Protein AF-A0A9P0JII5-F1 (afdb_monomer_lite)

Sequence (83 aa):
MFTAKSGKPHTIGEKLILPAVEEVLKTVLHKPASDIIKRIPLSNNTVERRIDEMSSDIVSSLCNYLQTTHFSIQLDEHMFVLL

Foldseek 3Di:
DPCVVVVHPLVVVLVVVLVVQCCCCCPVVVHHSVVVSVPPDRVVNVVVVVVVVVVVVVVVVVVVVPVVDDDDDDDDPPPPPDD

Organism: Acanthoscelides obtectus (NCBI:txid200917)

Secondary structure (DSSP, 8-state):
--TTTTT--HHHHHHHHHHHHHHHHHHTS---SHHHHTTS--HHHHHHHHHHHHHHHHHHHHHHHHHHS--------------

Radius of gyration: 23.33 Å; chains: 1; bounding box: 32×42×61 Å

pLDDT: mean 77.22, std 13.94, range [44.44, 95.81]

Structure (mmCIF, N/CA/C/O backbone):
data_AF-A0A9P0JII5-F1
#
_entry.id   AF-A0A9P0JII5-F1
#
loop_
_atom_site.group_PDB
_atom_site.id
_atom_site.type_symbol
_atom_site.label_atom_id
_atom_site.label_alt_id
_atom_site.label_comp_id
_atom_site.label_asym_id
_atom_site.label_entity_id
_atom_site.label_seq_id
_atom_site.pdbx_PDB_ins_code
_atom_site.Cartn_x
_atom_site.Cartn_y
_atom_site.Cartn_z
_atom_site.occupancy
_atom_site.B_iso_or_equiv
_atom_site.auth_seq_id
_atom_site.auth_comp_id
_atom_site.auth_asym_id
_atom_site.auth_atom_id
_atom_site.pdbx_PDB_model_num
ATOM 1 N N . MET A 1 1 ? 8.542 1.819 14.753 1.00 50.28 1 MET A N 1
ATOM 2 C CA . MET A 1 1 ? 9.629 1.150 13.995 1.00 50.28 1 MET A CA 1
ATOM 3 C C . MET A 1 1 ? 10.265 0.031 14.835 1.00 50.28 1 MET A C 1
ATOM 5 O O . MET A 1 1 ? 11.436 0.098 15.173 1.00 50.28 1 MET A O 1
ATOM 9 N N . PHE A 1 2 ? 9.487 -0.990 15.216 1.00 44.56 2 PHE A N 1
ATOM 10 C CA . PHE A 1 2 ? 9.974 -2.142 16.003 1.00 44.56 2 PHE A CA 1
ATOM 11 C C . PHE A 1 2 ? 9.891 -3.443 15.192 1.00 44.56 2 PHE A C 1
ATOM 13 O O . PHE A 1 2 ? 10.818 -4.246 15.196 1.00 44.56 2 PHE A O 1
ATOM 20 N N . THR A 1 3 ? 8.829 -3.590 14.399 1.00 48.25 3 THR A N 1
ATOM 21 C CA . THR A 1 3 ? 8.572 -4.728 13.504 1.00 48.25 3 THR A CA 1
ATOM 22 C C . THR A 1 3 ? 9.598 -4.847 12.373 1.00 48.25 3 THR A C 1
ATOM 24 O O . THR A 1 3 ? 10.141 -5.924 12.163 1.00 48.25 3 THR A O 1
ATOM 27 N N . ALA A 1 4 ? 9.970 -3.730 11.735 1.00 49.50 4 ALA A N 1
ATOM 28 C CA . ALA A 1 4 ? 10.970 -3.714 10.659 1.00 49.50 4 ALA A CA 1
ATOM 29 C C . ALA A 1 4 ? 12.383 -4.135 11.112 1.00 49.50 4 ALA A C 1
ATOM 31 O O . ALA A 1 4 ? 13.108 -4.767 10.357 1.00 49.50 4 ALA A O 1
ATOM 32 N N . LYS A 1 5 ? 12.776 -3.819 12.354 1.00 54.66 5 LYS A N 1
ATOM 33 C CA . LYS A 1 5 ? 14.099 -4.185 12.896 1.00 54.66 5 LYS A CA 1
ATOM 34 C C . LYS A 1 5 ? 14.179 -5.633 13.381 1.00 54.66 5 LYS A C 1
ATOM 36 O O . LYS A 1 5 ? 15.271 -6.170 13.489 1.00 54.66 5 LYS A O 1
ATOM 41 N N . SER A 1 6 ? 13.039 -6.242 13.707 1.00 61.16 6 SER A N 1
ATOM 42 C CA . SER A 1 6 ? 12.965 -7.587 14.292 1.00 61.16 6 SER A CA 1
ATOM 43 C C . SER A 1 6 ? 12.553 -8.668 13.288 1.00 61.16 6 SER A C 1
ATOM 45 O O . SER A 1 6 ? 12.367 -9.814 13.684 1.00 61.16 6 SER A O 1
ATOM 47 N N . GLY A 1 7 ? 12.391 -8.313 12.005 1.00 57.97 7 GLY A N 1
ATOM 48 C CA . GLY A 1 7 ? 12.013 -9.245 10.936 1.00 57.97 7 GLY A CA 1
ATOM 49 C C . GLY A 1 7 ? 10.634 -9.885 11.122 1.00 57.97 7 GLY A C 1
ATOM 50 O O . GLY A 1 7 ? 10.316 -10.870 10.460 1.00 57.97 7 GLY A O 1
ATOM 51 N N . LYS A 1 8 ? 9.814 -9.369 12.044 1.00 65.38 8 LYS A N 1
ATOM 52 C CA . LYS A 1 8 ? 8.487 -9.925 12.304 1.00 65.38 8 LYS A CA 1
ATOM 53 C C . LYS A 1 8 ? 7.501 -9.458 11.234 1.00 65.38 8 LYS A C 1
ATOM 55 O O . LYS A 1 8 ? 7.599 -8.305 10.804 1.00 65.38 8 LYS A O 1
ATOM 60 N N . PRO A 1 9 ? 6.510 -10.296 10.872 1.00 65.81 9 PRO A N 1
ATOM 61 C CA . PRO A 1 9 ? 5.420 -9.877 10.005 1.00 65.81 9 PRO A CA 1
ATOM 62 C C . PRO A 1 9 ? 4.804 -8.575 10.512 1.00 65.81 9 PRO A C 1
ATOM 64 O O . PRO A 1 9 ? 4.570 -8.408 11.713 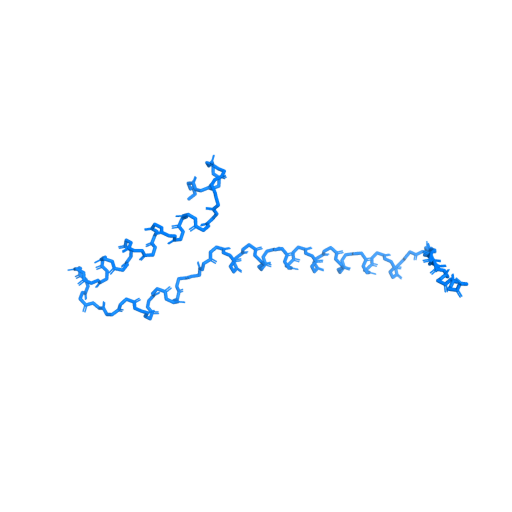1.00 65.81 9 PRO A O 1
ATOM 67 N N . HIS A 1 10 ? 4.524 -7.648 9.605 1.00 63.78 10 HIS A N 1
ATOM 68 C CA . HIS A 1 10 ? 3.880 -6.371 9.921 1.00 63.78 10 HIS A CA 1
ATOM 69 C C . H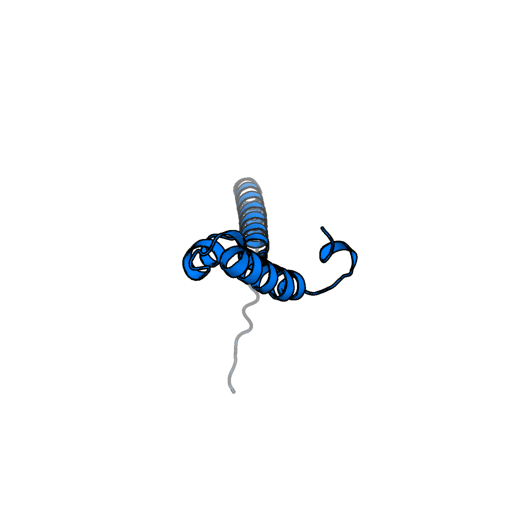IS A 1 10 ? 2.508 -6.562 10.586 1.00 63.78 10 HIS A C 1
ATOM 71 O O . HIS A 1 10 ? 2.137 -5.790 11.470 1.00 63.78 10 HIS A O 1
ATOM 77 N N . THR A 1 11 ? 1.841 -7.678 10.282 1.00 66.00 11 THR A N 1
ATOM 78 C CA . THR A 1 11 ? 0.609 -8.149 10.929 1.00 66.00 11 THR A CA 1
ATOM 79 C C . THR A 1 11 ? 0.751 -8.377 12.436 1.00 66.00 11 THR A C 1
ATOM 81 O O . THR A 1 11 ? -0.237 -8.288 13.161 1.00 66.00 11 THR A O 1
ATOM 84 N N . ILE A 1 12 ? 1.960 -8.633 12.951 1.00 72.06 12 ILE A N 1
ATOM 85 C CA . ILE A 1 12 ? 2.184 -8.773 14.397 1.00 72.06 12 ILE A CA 1
ATOM 86 C C . ILE A 1 12 ? 2.054 -7.424 15.110 1.00 72.06 12 ILE A C 1
ATOM 88 O O . ILE A 1 12 ? 1.576 -7.373 16.237 1.00 72.06 12 ILE A O 1
ATOM 92 N N . GLY A 1 13 ?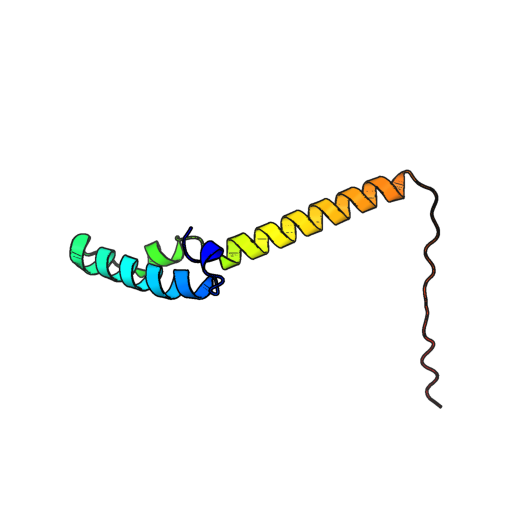 2.470 -6.333 14.457 1.00 68.75 13 GLY A N 1
ATOM 93 C CA . GLY A 1 13 ? 2.345 -4.986 15.007 1.00 68.75 13 GLY A CA 1
ATOM 94 C C . GLY A 1 13 ? 0.883 -4.574 15.102 1.00 68.75 13 GLY A C 1
ATOM 95 O O . GLY A 1 13 ? 0.450 -4.077 16.134 1.00 68.75 13 GLY A O 1
ATOM 96 N N . GLU A 1 14 ? 0.105 -4.867 14.064 1.00 73.19 14 GLU A N 1
ATOM 97 C CA . GLU A 1 14 ? -1.334 -4.593 14.021 1.00 73.19 14 GLU A CA 1
ATOM 98 C C . GLU A 1 14 ? -2.096 -5.412 15.071 1.00 73.19 14 GLU A C 1
ATOM 100 O O . GLU A 1 14 ? -2.902 -4.854 15.811 1.00 73.19 14 GLU A O 1
ATOM 105 N N . LYS A 1 15 ? -1.764 -6.700 15.239 1.00 77.38 15 LYS A N 1
ATOM 106 C CA . LYS A 1 15 ? -2.349 -7.558 16.286 1.00 77.38 15 LYS A CA 1
ATOM 107 C C . LYS A 1 15 ? -2.078 -7.087 17.716 1.00 77.38 15 LYS A C 1
ATOM 109 O O . LYS A 1 15 ? -2.812 -7.488 18.608 1.00 77.38 15 LYS A O 1
ATOM 114 N N . LEU A 1 16 ? -1.040 -6.284 17.948 1.00 81.06 16 LEU A N 1
ATOM 115 C CA . LEU A 1 16 ? -0.705 -5.755 19.275 1.00 81.06 16 LEU A CA 1
ATOM 116 C C . LEU A 1 16 ? -1.219 -4.326 19.478 1.00 81.06 16 LEU A C 1
ATOM 118 O O . LEU A 1 16 ? -1.709 -3.992 20.552 1.00 81.06 16 LEU A O 1
ATOM 122 N N . ILE A 1 17 ? -1.131 -3.485 18.446 1.00 81.12 17 ILE A N 1
ATOM 123 C CA . ILE A 1 17 ? -1.560 -2.084 18.505 1.00 81.12 17 ILE A CA 1
ATOM 124 C C . ILE A 1 17 ? -3.086 -1.984 18.542 1.00 81.12 17 ILE A C 1
ATOM 126 O O . ILE A 1 17 ? -3.608 -1.182 19.310 1.00 81.12 17 ILE A O 1
ATOM 130 N N . LEU A 1 18 ? -3.808 -2.791 17.756 1.00 83.81 18 LEU A N 1
ATOM 131 C CA . LEU A 1 18 ? -5.268 -2.702 17.688 1.00 83.81 18 LEU A CA 1
ATOM 132 C C . LEU A 1 18 ? -5.952 -3.009 19.034 1.00 83.81 18 LEU A C 1
ATOM 134 O O . LEU A 1 18 ? -6.753 -2.175 19.457 1.00 83.81 18 LEU A O 1
ATOM 138 N N . PRO A 1 19 ? -5.612 -4.097 19.762 1.00 86.94 19 PRO A N 1
ATOM 139 C CA . PRO A 1 19 ? -6.185 -4.348 21.086 1.00 86.94 19 PRO A CA 1
ATOM 140 C C . PRO A 1 19 ? -5.803 -3.285 22.119 1.00 86.94 19 PRO A C 1
ATOM 142 O O . PRO A 1 19 ? -6.645 -2.868 22.906 1.00 86.94 19 PRO A O 1
ATOM 145 N N . ALA A 1 20 ? -4.559 -2.791 22.093 1.00 86.12 20 ALA A N 1
ATOM 146 C CA . ALA A 1 20 ? -4.117 -1.750 23.021 1.00 86.12 20 ALA A CA 1
ATOM 147 C C . ALA A 1 20 ? -4.872 -0.426 22.801 1.00 86.12 20 ALA A C 1
ATOM 149 O O . ALA A 1 20 ? -5.303 0.223 23.752 1.00 86.12 20 ALA A O 1
A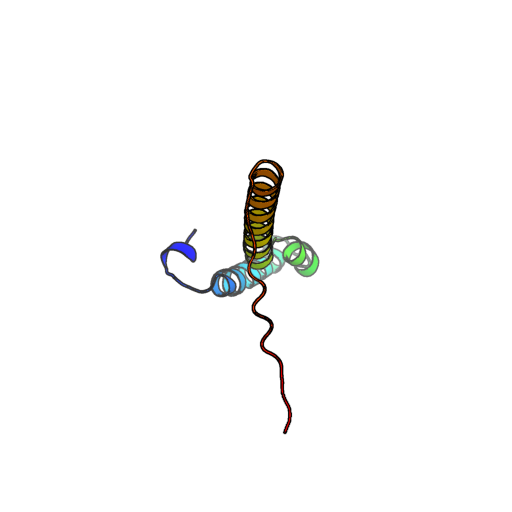TOM 150 N N . VAL A 1 21 ? -5.071 -0.032 21.540 1.00 85.44 21 VAL A N 1
ATOM 151 C CA . VAL A 1 21 ? -5.872 1.148 21.186 1.00 85.44 21 VAL A CA 1
ATOM 152 C C . VAL A 1 21 ? -7.337 0.944 21.573 1.00 85.44 21 VAL A C 1
ATOM 154 O O . VAL A 1 21 ? -7.956 1.861 22.109 1.00 85.44 21 VAL A O 1
ATOM 157 N N . GLU A 1 22 ? -7.889 -0.248 21.343 1.00 88.00 22 GLU A N 1
ATOM 158 C CA . GLU A 1 22 ? -9.249 -0.593 21.756 1.00 88.00 22 GLU A CA 1
ATOM 159 C C . GLU A 1 22 ? -9.444 -0.447 23.269 1.00 88.00 22 GLU A C 1
ATOM 161 O O . GLU A 1 22 ? -10.430 0.143 23.718 1.00 88.00 22 GLU A O 1
ATOM 166 N N . GLU A 1 23 ? -8.492 -0.945 24.052 1.00 89.12 23 GLU A N 1
ATOM 167 C CA . GLU A 1 23 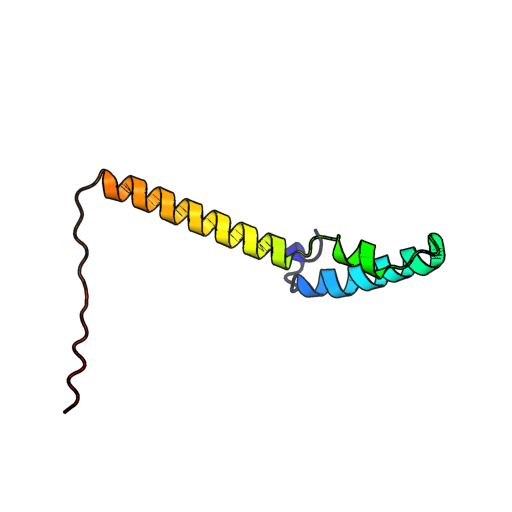? -8.534 -0.894 25.507 1.00 89.12 23 GLU A CA 1
ATOM 168 C C . GLU A 1 23 ? -8.447 0.542 26.027 1.00 89.12 23 GLU A C 1
ATOM 170 O O . GLU A 1 23 ? -9.259 0.933 26.864 1.00 89.12 23 GLU A O 1
ATOM 175 N N . VAL A 1 24 ? -7.562 1.376 25.473 1.00 88.88 24 VAL A N 1
ATOM 176 C CA . VAL A 1 24 ? -7.479 2.807 25.821 1.00 88.88 24 VAL A CA 1
ATOM 177 C C . VAL A 1 24 ? -8.775 3.545 25.471 1.00 88.88 24 VAL A C 1
ATOM 179 O O . VAL A 1 24 ? -9.278 4.337 26.270 1.00 88.88 24 VAL A O 1
ATOM 182 N N . LEU A 1 25 ? -9.359 3.273 24.301 1.00 88.19 25 LEU A N 1
ATOM 183 C CA . LEU A 1 25 ? -10.612 3.905 23.876 1.00 88.19 25 LEU A CA 1
ATOM 184 C C . LEU A 1 25 ? -11.782 3.553 24.803 1.00 88.19 25 LEU A C 1
ATOM 186 O O . LEU A 1 25 ? -12.591 4.427 25.121 1.00 88.19 25 LEU A O 1
ATOM 190 N N . LYS A 1 26 ? -11.841 2.304 25.273 1.00 87.62 26 LYS A N 1
ATOM 191 C CA . LYS A 1 26 ? -12.865 1.824 26.209 1.00 87.62 26 LYS A CA 1
ATOM 192 C C . LYS A 1 26 ? -12.664 2.351 27.631 1.00 87.62 26 LYS A C 1
ATOM 194 O O . LYS A 1 26 ? -13.628 2.795 28.253 1.00 87.62 26 LYS A O 1
ATOM 199 N N . THR A 1 27 ? -11.436 2.283 28.142 1.00 90.69 27 THR A N 1
ATOM 200 C CA . THR A 1 27 ? -11.125 2.531 29.561 1.00 90.69 27 THR A CA 1
ATOM 201 C C . THR A 1 27 ? -10.901 4.002 29.881 1.00 90.69 27 THR A C 1
ATOM 203 O O . THR A 1 27 ? -11.367 4.468 30.914 1.00 90.69 27 THR A O 1
ATOM 206 N N . VAL A 1 28 ? -10.218 4.740 29.002 1.00 90.69 28 VAL A N 1
ATOM 207 C CA . VAL A 1 28 ? -9.845 6.143 29.240 1.00 90.69 28 VAL A CA 1
ATOM 208 C C . VAL A 1 28 ? -10.860 7.092 28.621 1.00 90.69 28 VAL A C 1
ATOM 210 O O . VAL A 1 28 ? -11.230 8.095 29.223 1.00 90.69 28 VAL A O 1
ATOM 213 N N . LEU A 1 29 ? -11.296 6.798 27.394 1.00 84.06 29 LEU A N 1
ATOM 214 C CA . LEU A 1 29 ? -12.122 7.719 26.612 1.00 84.06 29 LEU A CA 1
ATOM 215 C C . LEU A 1 29 ? -13.611 7.365 26.626 1.00 84.06 29 LEU A C 1
ATOM 217 O O . LEU A 1 29 ? -14.406 8.172 26.148 1.00 84.06 29 LEU A O 1
ATOM 221 N N . HIS A 1 30 ? -13.987 6.192 27.150 1.00 87.94 30 HIS A N 1
ATOM 222 C CA . HIS A 1 30 ? -15.357 5.664 27.147 1.00 87.94 30 HIS A CA 1
ATOM 223 C C . HIS A 1 30 ? -16.051 5.779 25.777 1.00 87.94 30 HIS A C 1
ATOM 225 O O . HIS A 1 30 ? -17.249 6.048 25.684 1.00 87.94 30 HIS A O 1
ATOM 231 N N . LYS A 1 31 ? -15.287 5.600 24.692 1.00 83.38 31 LYS A N 1
ATOM 232 C CA . LYS A 1 31 ? -15.765 5.727 23.311 1.00 83.38 31 LYS A CA 1
ATOM 233 C C . LYS A 1 31 ? -15.820 4.370 22.612 1.00 83.38 31 LYS A C 1
ATOM 235 O O . LYS A 1 31 ? -14.982 3.506 22.881 1.00 83.38 31 LYS A O 1
ATOM 240 N N . PRO A 1 32 ? -16.757 4.185 21.663 1.00 79.56 32 PRO A N 1
ATOM 241 C CA . PRO A 1 32 ? -16.753 3.010 20.807 1.00 79.56 32 PRO A CA 1
ATOM 242 C C . PRO A 1 32 ? -15.482 3.000 19.950 1.00 79.56 32 PRO A C 1
ATOM 244 O O . PRO A 1 32 ? -15.161 3.967 19.258 1.00 79.56 32 PRO A O 1
ATOM 247 N N . ALA A 1 33 ? -14.748 1.891 20.007 1.00 77.56 33 ALA A N 1
ATOM 248 C CA . ALA A 1 33 ? -13.454 1.768 19.348 1.00 77.56 33 ALA A CA 1
ATOM 249 C C . ALA A 1 33 ? -13.556 1.466 17.843 1.00 77.56 33 ALA A C 1
ATOM 251 O O . ALA A 1 33 ? -12.614 1.734 17.098 1.00 77.56 33 ALA A O 1
ATOM 252 N N . SER A 1 34 ? -14.701 0.947 17.387 1.00 76.31 34 SER A N 1
ATOM 253 C CA . SER A 1 34 ? -14.909 0.443 16.023 1.00 76.31 34 SER A CA 1
ATOM 254 C C . SER A 1 34 ? -14.579 1.462 14.935 1.00 76.31 34 SER A C 1
ATOM 256 O O . SER A 1 34 ? -13.912 1.123 13.960 1.00 76.31 34 SER A O 1
ATOM 258 N N . ASP A 1 35 ? -15.017 2.709 15.098 1.00 74.88 35 ASP A N 1
ATOM 259 C CA . ASP A 1 35 ? -14.894 3.726 14.048 1.00 74.88 35 ASP A CA 1
ATOM 260 C C . ASP A 1 35 ? -13.509 4.372 14.026 1.00 74.88 35 ASP A C 1
ATOM 262 O O . ASP A 1 35 ? -13.041 4.822 12.982 1.00 74.88 35 ASP A O 1
ATOM 266 N N . ILE A 1 36 ? -12.834 4.392 15.176 1.00 76.50 36 ILE A N 1
ATOM 267 C CA . ILE A 1 36 ? -11.490 4.956 15.319 1.00 76.50 36 ILE A CA 1
ATOM 268 C C . ILE A 1 36 ? -10.456 3.950 14.821 1.00 76.50 36 ILE A C 1
ATOM 270 O O . ILE A 1 36 ? -9.582 4.315 14.041 1.00 76.50 36 ILE A O 1
ATOM 274 N N . ILE A 1 37 ? -10.602 2.675 15.190 1.00 77.69 37 ILE A N 1
ATOM 275 C CA . ILE A 1 37 ? -9.726 1.591 14.735 1.00 77.69 37 ILE A CA 1
ATOM 276 C C . ILE A 1 37 ? -9.770 1.444 13.211 1.00 77.69 37 ILE A C 1
ATOM 278 O O . ILE A 1 37 ? -8.721 1.332 12.585 1.00 77.69 37 ILE A O 1
ATOM 282 N N . LYS A 1 38 ? -10.957 1.536 12.594 1.00 73.31 38 LYS A N 1
ATOM 283 C CA . LYS A 1 38 ? -11.109 1.494 11.127 1.00 73.31 38 LYS A CA 1
ATOM 284 C C . LYS A 1 38 ? -10.405 2.638 10.394 1.00 73.31 38 LYS A C 1
ATOM 286 O O . LYS A 1 38 ? -10.113 2.507 9.211 1.00 73.31 38 LYS A O 1
ATOM 291 N N . ARG A 1 39 ? -10.163 3.765 11.070 1.00 74.44 39 ARG A N 1
ATOM 292 C CA . ARG A 1 39 ? -9.464 4.926 10.499 1.00 74.44 39 ARG A CA 1
ATOM 293 C C . ARG A 1 39 ? -7.950 4.849 10.654 1.00 74.44 39 ARG A C 1
ATOM 295 O O . ARG A 1 39 ? -7.267 5.679 10.062 1.00 74.44 39 ARG A O 1
ATOM 302 N N . ILE A 1 40 ? -7.422 3.902 11.431 1.00 73.44 40 ILE A N 1
ATOM 303 C CA . ILE A 1 40 ? -5.978 3.706 11.552 1.00 73.44 40 ILE A CA 1
ATOM 304 C C . ILE A 1 40 ? -5.506 3.007 10.274 1.00 73.44 40 ILE A C 1
ATOM 306 O O . ILE A 1 40 ? -5.883 1.856 10.045 1.00 73.44 40 ILE A O 1
ATOM 310 N N . PRO A 1 41 ? -4.705 3.672 9.422 1.00 63.38 41 PRO A N 1
ATOM 311 C CA . PRO A 1 41 ? -4.190 3.037 8.224 1.00 63.38 41 PRO A CA 1
ATOM 312 C C . PRO A 1 41 ? -3.280 1.879 8.634 1.00 63.38 41 PRO A C 1
ATOM 314 O O . PRO A 1 41 ? -2.277 2.063 9.327 1.00 63.38 41 PRO A O 1
ATOM 317 N N . LEU A 1 42 ? -3.662 0.674 8.219 1.00 69.94 42 LEU A N 1
ATOM 318 C CA . LEU A 1 42 ? -2.875 -0.527 8.435 1.00 69.94 42 LEU A CA 1
ATOM 319 C C . LEU A 1 42 ? -1.670 -0.523 7.491 1.00 69.94 42 LEU A C 1
ATOM 321 O O . LEU A 1 42 ? -1.706 -0.011 6.367 1.00 69.94 42 LEU A O 1
ATOM 325 N N . SER A 1 43 ? -0.574 -1.091 7.972 1.00 63.41 43 SER A N 1
ATOM 326 C CA . SER A 1 43 ? 0.686 -1.166 7.243 1.00 63.41 43 SER A CA 1
ATOM 327 C C . SER A 1 43 ? 0.548 -1.952 5.945 1.00 63.41 43 SER A C 1
ATOM 329 O O . SER A 1 43 ? 1.236 -1.622 4.987 1.00 63.41 43 SER A O 1
ATOM 331 N N . ASN A 1 44 ? -0.381 -2.911 5.876 1.00 61.47 44 ASN A N 1
ATOM 332 C CA . ASN A 1 44 ? -0.657 -3.662 4.654 1.00 61.47 44 ASN A CA 1
ATOM 333 C C . ASN A 1 44 ? -1.080 -2.734 3.505 1.00 61.47 44 ASN A C 1
ATOM 335 O O . ASN A 1 44 ? -0.447 -2.745 2.457 1.00 61.47 44 ASN A O 1
ATOM 339 N N . ASN A 1 45 ? -2.016 -1.816 3.765 1.00 63.91 45 ASN A N 1
ATOM 340 C CA . ASN A 1 45 ? -2.464 -0.820 2.785 1.00 63.91 45 ASN A CA 1
ATOM 341 C C . ASN A 1 45 ? -1.347 0.170 2.412 1.00 63.91 45 ASN A C 1
ATOM 343 O O . ASN A 1 45 ? -1.398 0.814 1.372 1.00 63.91 45 ASN A O 1
ATOM 347 N N . THR A 1 46 ? -0.341 0.334 3.276 1.00 67.62 46 THR A N 1
ATOM 348 C CA . THR A 1 46 ? 0.793 1.236 3.026 1.00 67.62 46 THR A CA 1
ATOM 349 C C . THR A 1 46 ? 1.901 0.546 2.233 1.00 67.62 46 THR A C 1
ATOM 351 O O . THR A 1 46 ? 2.536 1.177 1.394 1.00 67.62 46 THR A O 1
ATOM 354 N N . VAL A 1 47 ? 2.156 -0.736 2.499 1.00 70.88 47 VAL A N 1
ATOM 355 C CA . VAL A 1 47 ? 3.149 -1.545 1.784 1.00 70.88 47 VAL A CA 1
ATOM 356 C C . VAL A 1 47 ? 2.645 -1.872 0.385 1.00 70.88 47 VAL A C 1
ATOM 358 O O . VAL A 1 47 ? 3.389 -1.651 -0.561 1.00 70.88 47 VAL A O 1
ATOM 361 N N . GLU A 1 48 ? 1.391 -2.304 0.255 1.00 77.25 48 GLU A N 1
ATOM 362 C CA . GLU A 1 48 ? 0.719 -2.527 -1.030 1.00 77.25 48 GLU A CA 1
ATOM 363 C C . GLU A 1 48 ? 0.766 -1.263 -1.890 1.00 77.25 48 GLU A C 1
ATOM 365 O O . GLU A 1 48 ? 1.366 -1.276 -2.959 1.00 77.25 48 GLU A O 1
ATOM 370 N N . ARG A 1 49 ? 0.315 -0.121 -1.349 1.00 79.12 49 ARG A N 1
ATOM 371 C CA . ARG A 1 49 ? 0.364 1.157 -2.070 1.00 79.12 49 ARG A CA 1
ATOM 372 C C . ARG A 1 49 ? 1.778 1.542 -2.510 1.00 79.12 49 ARG A C 1
ATOM 374 O O . ARG A 1 49 ? 1.954 2.021 -3.620 1.00 79.12 49 ARG A O 1
ATOM 381 N N . ARG A 1 50 ? 2.798 1.319 -1.672 1.00 82.31 50 ARG A N 1
ATOM 382 C CA . ARG A 1 50 ? 4.195 1.596 -2.051 1.00 82.31 50 ARG A CA 1
ATOM 383 C C . ARG A 1 50 ? 4.712 0.645 -3.130 1.00 82.31 50 ARG A C 1
ATOM 385 O O . ARG A 1 50 ? 5.535 1.066 -3.934 1.00 82.31 50 ARG A O 1
ATOM 392 N N . ILE A 1 51 ? 4.289 -0.618 -3.126 1.00 84.62 51 ILE A N 1
ATOM 393 C CA . ILE A 1 51 ? 4.637 -1.587 -4.174 1.00 84.62 51 ILE A CA 1
ATOM 394 C C . ILE A 1 51 ? 3.987 -1.169 -5.493 1.00 84.62 51 ILE A C 1
ATOM 396 O O . ILE A 1 51 ? 4.682 -1.116 -6.504 1.00 84.62 51 ILE A O 1
ATOM 400 N N . ASP A 1 52 ? 2.708 -0.803 -5.469 1.00 88.62 52 ASP A N 1
ATOM 401 C CA . ASP A 1 52 ? 1.975 -0.352 -6.653 1.00 88.62 52 ASP A CA 1
ATOM 402 C C . ASP A 1 52 ? 2.565 0.939 -7.227 1.00 88.62 52 ASP A C 1
ATOM 404 O O . ASP A 1 52 ? 2.782 1.035 -8.434 1.00 88.62 52 ASP A O 1
ATOM 408 N N . GLU A 1 53 ? 2.895 1.908 -6.367 1.00 90.44 53 GLU A N 1
ATOM 409 C CA . GLU A 1 53 ? 3.572 3.151 -6.754 1.00 90.44 53 GLU A CA 1
ATOM 410 C C . GLU A 1 53 ? 4.928 2.859 -7.409 1.00 90.44 53 GLU A C 1
ATOM 412 O O . GLU A 1 53 ? 5.175 3.306 -8.526 1.00 90.44 53 GLU A O 1
ATOM 417 N N . MET A 1 54 ? 5.777 2.033 -6.784 1.00 94.50 54 MET A N 1
ATOM 418 C CA . MET A 1 54 ? 7.066 1.650 -7.376 1.00 94.50 54 MET A CA 1
ATOM 419 C C . MET A 1 54 ? 6.898 0.894 -8.699 1.00 94.50 54 MET A C 1
ATOM 421 O O . MET A 1 54 ? 7.658 1.125 -9.637 1.00 94.50 54 MET A O 1
ATOM 425 N N . SER A 1 55 ? 5.913 -0.003 -8.793 1.00 93.88 55 SER A N 1
ATOM 426 C CA . SER A 1 55 ? 5.612 -0.728 -10.029 1.00 93.88 55 SER A CA 1
ATOM 427 C C . SER A 1 55 ? 5.181 0.237 -11.135 1.00 93.88 55 SER A C 1
ATOM 429 O O . SER A 1 55 ? 5.672 0.147 -12.258 1.00 93.88 55 SER A O 1
ATOM 431 N N . SER A 1 56 ? 4.303 1.190 -10.819 1.00 94.81 56 SER A N 1
ATOM 432 C CA . SER A 1 56 ? 3.851 2.230 -11.746 1.00 94.81 56 SER A CA 1
ATOM 433 C C . SER A 1 56 ? 5.009 3.117 -12.217 1.00 94.81 56 SER A C 1
ATOM 435 O O . SER A 1 56 ? 5.134 3.406 -13.410 1.00 94.81 56 SER A O 1
ATOM 437 N N . ASP A 1 57 ? 5.900 3.511 -11.311 1.00 95.81 57 ASP A N 1
ATOM 438 C CA . ASP A 1 57 ? 7.066 4.337 -11.629 1.00 95.81 57 ASP A CA 1
ATOM 439 C C . ASP A 1 57 ? 8.056 3.604 -12.547 1.00 95.81 57 ASP A C 1
ATOM 441 O O . ASP A 1 57 ? 8.564 4.180 -13.514 1.00 95.81 57 ASP A O 1
ATOM 445 N N . ILE A 1 58 ? 8.295 2.311 -12.301 1.00 94.88 58 ILE A N 1
ATOM 446 C CA . ILE A 1 58 ? 9.143 1.473 -13.162 1.00 94.88 58 ILE A CA 1
ATOM 447 C C . ILE A 1 58 ? 8.513 1.317 -14.548 1.00 94.88 58 ILE A C 1
ATOM 449 O O . ILE A 1 58 ? 9.197 1.512 -15.554 1.00 94.88 58 ILE A O 1
ATOM 453 N N . VAL A 1 59 ? 7.216 0.997 -14.617 1.00 95.06 59 VAL A N 1
ATOM 454 C CA . VAL A 1 59 ? 6.499 0.824 -15.889 1.00 95.06 59 VAL A CA 1
ATOM 455 C C . VAL A 1 59 ? 6.501 2.122 -16.691 1.00 95.06 59 VAL A C 1
ATOM 457 O O . VAL A 1 59 ? 6.817 2.103 -17.877 1.00 95.06 59 VAL A O 1
ATOM 460 N N . SER A 1 60 ? 6.203 3.259 -16.060 1.00 95.69 60 SER A N 1
ATOM 461 C CA . SER A 1 60 ? 6.207 4.560 -16.739 1.00 95.69 60 SER A CA 1
ATOM 462 C C . SER A 1 60 ? 7.599 4.938 -17.248 1.00 95.69 60 SER A C 1
ATOM 464 O O . SER A 1 60 ? 7.739 5.355 -18.398 1.00 95.69 60 SER A O 1
ATOM 466 N N . SER A 1 61 ? 8.640 4.717 -16.441 1.00 95.06 61 SER A N 1
ATOM 467 C CA . SER A 1 61 ? 10.032 4.951 -16.841 1.00 95.06 61 SER A CA 1
ATOM 468 C C . SER A 1 61 ? 10.434 4.082 -18.030 1.00 95.06 61 SER A C 1
ATOM 470 O O . SER A 1 61 ? 11.015 4.585 -18.993 1.00 95.06 61 SER A O 1
ATOM 472 N N . LEU A 1 62 ? 10.086 2.793 -17.998 1.00 92.62 62 LEU A N 1
ATOM 473 C CA . LEU A 1 62 ? 10.361 1.869 -19.092 1.00 92.62 62 LEU A CA 1
ATOM 474 C C . LEU A 1 62 ? 9.603 2.268 -20.362 1.00 92.62 62 LEU A C 1
ATOM 476 O O . LEU A 1 62 ? 10.206 2.328 -21.427 1.00 92.62 62 LEU A O 1
ATOM 480 N N . CYS A 1 63 ? 8.316 2.605 -20.264 1.00 92.69 63 CYS A N 1
ATOM 481 C CA . CYS A 1 63 ? 7.526 3.076 -21.402 1.00 92.69 63 CYS A CA 1
ATOM 482 C C . CYS A 1 63 ? 8.140 4.327 -22.045 1.00 92.69 63 CYS A C 1
ATOM 484 O O . CYS A 1 63 ? 8.301 4.364 -23.263 1.00 92.69 63 CYS A O 1
ATOM 486 N N . ASN A 1 64 ? 8.536 5.320 -21.246 1.00 93.81 64 ASN A N 1
ATOM 487 C CA . ASN A 1 64 ? 9.181 6.537 -21.749 1.00 93.81 64 ASN A CA 1
ATOM 488 C C . ASN A 1 64 ? 10.516 6.231 -22.448 1.00 93.81 64 ASN A C 1
ATOM 490 O O . ASN A 1 64 ? 10.833 6.800 -23.494 1.00 93.81 64 ASN A O 1
ATOM 494 N N . TYR A 1 65 ? 11.295 5.304 -21.890 1.00 92.19 65 TYR A N 1
ATOM 495 C CA . TYR A 1 65 ? 12.550 4.864 -22.489 1.00 92.19 65 TYR A CA 1
ATOM 496 C C . TYR A 1 65 ? 12.323 4.137 -23.822 1.00 92.19 65 TYR A C 1
ATOM 498 O O . TYR A 1 65 ? 12.953 4.462 -24.826 1.00 92.19 65 TYR A O 1
ATOM 506 N N . LEU A 1 66 ? 11.375 3.202 -23.869 1.00 89.44 66 LEU A N 1
ATOM 507 C CA . LEU A 1 66 ? 11.046 2.440 -25.074 1.00 89.44 66 LEU A CA 1
ATOM 508 C C . LEU A 1 66 ? 10.462 3.330 -26.181 1.00 89.44 66 LEU A C 1
ATOM 510 O O . LEU A 1 66 ? 10.768 3.125 -27.348 1.00 89.44 66 LEU A O 1
ATOM 514 N N . GLN A 1 67 ? 9.695 4.373 -25.847 1.00 90.44 67 GLN A N 1
ATOM 515 C CA . GLN A 1 67 ? 9.185 5.331 -26.840 1.00 90.44 67 GLN A CA 1
ATOM 516 C C . GLN A 1 67 ? 10.287 6.079 -27.601 1.00 90.44 67 GLN A C 1
ATOM 518 O O . GLN A 1 67 ? 10.058 6.543 -28.715 1.00 90.44 67 GLN A O 1
ATOM 523 N N . THR A 1 68 ? 11.469 6.222 -27.002 1.00 90.69 68 THR A N 1
ATOM 524 C CA . THR A 1 68 ? 12.574 7.008 -27.568 1.00 90.69 68 THR A CA 1
ATOM 525 C C . THR A 1 68 ? 13.713 6.146 -28.100 1.00 90.69 68 THR A C 1
ATOM 527 O O . THR A 1 68 ? 14.670 6.674 -28.666 1.00 90.69 68 THR A O 1
ATOM 530 N N . THR A 1 69 ? 13.624 4.823 -27.950 1.00 87.00 69 THR A N 1
ATOM 531 C CA . THR A 1 69 ? 14.694 3.893 -28.313 1.00 87.00 69 THR A CA 1
ATOM 532 C C . THR A 1 69 ? 14.227 2.890 -29.358 1.00 87.00 69 THR A C 1
ATOM 534 O O . THR A 1 69 ? 13.083 2.446 -29.368 1.00 87.00 69 THR A O 1
ATOM 537 N N . HIS A 1 70 ? 15.126 2.514 -30.267 1.00 88.94 70 HIS A N 1
ATOM 538 C CA . HIS A 1 70 ? 14.884 1.386 -31.159 1.00 88.94 70 HIS A CA 1
ATOM 539 C C . HIS A 1 70 ? 15.225 0.094 -30.424 1.00 88.94 70 HIS A C 1
ATOM 541 O O . HIS A 1 70 ? 16.360 -0.104 -29.993 1.00 88.94 70 HIS A O 1
ATOM 547 N N . PHE A 1 71 ? 14.241 -0.787 -30.297 1.00 84.25 71 PHE A N 1
ATOM 548 C CA . PHE A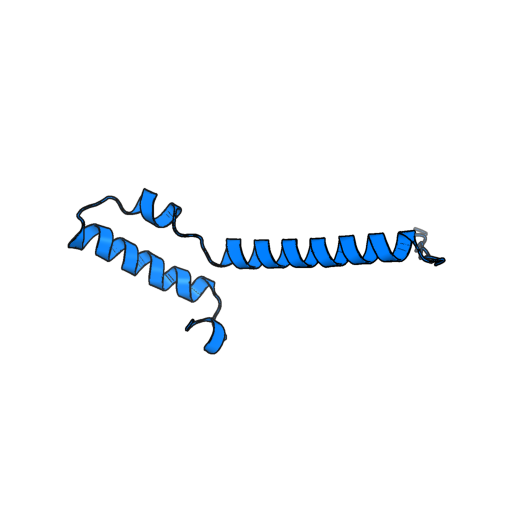 1 71 ? 14.392 -2.102 -29.688 1.00 84.25 71 PHE A CA 1
ATOM 549 C C . PHE A 1 71 ? 13.598 -3.139 -30.489 1.00 84.25 71 PHE A C 1
ATOM 551 O O . PHE A 1 71 ? 12.800 -2.809 -31.367 1.00 84.25 71 PHE A O 1
ATOM 558 N N . SER A 1 72 ? 13.828 -4.415 -30.207 1.00 82.94 72 SER A N 1
ATOM 559 C CA . SER A 1 72 ? 13.061 -5.524 -30.772 1.00 82.94 72 SER A CA 1
ATOM 560 C C . SER A 1 72 ? 12.690 -6.469 -29.638 1.00 82.94 72 SER A C 1
ATOM 562 O O . SER A 1 72 ? 13.544 -6.813 -28.824 1.00 82.94 72 SER A O 1
ATOM 564 N N . ILE A 1 73 ? 11.417 -6.855 -29.557 1.00 82.12 73 ILE A N 1
ATOM 565 C CA . ILE A 1 73 ? 10.926 -7.838 -28.586 1.00 82.12 73 ILE A CA 1
ATOM 566 C C . ILE A 1 73 ? 10.769 -9.160 -29.328 1.00 82.12 73 ILE A C 1
ATOM 568 O O . ILE A 1 73 ? 10.083 -9.215 -30.347 1.00 82.12 73 ILE A O 1
ATOM 572 N N . GLN A 1 74 ? 11.401 -10.218 -28.826 1.00 81.69 74 GLN A N 1
ATOM 573 C CA . GLN A 1 74 ? 11.114 -11.574 -29.284 1.00 81.69 74 GLN A CA 1
ATOM 574 C C . GLN A 1 74 ? 9.897 -12.103 -28.521 1.00 81.69 74 GLN A C 1
ATOM 576 O O . GLN A 1 74 ? 9.903 -12.150 -27.293 1.00 81.69 74 GLN A O 1
ATOM 581 N N . LEU A 1 75 ? 8.854 -12.478 -29.258 1.00 78.25 75 LEU A N 1
ATOM 582 C CA . LEU A 1 75 ? 7.723 -13.241 -28.741 1.00 78.25 75 LEU A CA 1
ATOM 583 C C . LEU A 1 75 ? 8.074 -14.727 -28.851 1.00 78.25 75 LEU A C 1
ATOM 585 O O . LEU A 1 75 ? 8.233 -15.239 -29.957 1.00 78.25 75 LEU A O 1
ATOM 589 N N . ASP A 1 76 ? 8.233 -15.398 -27.712 1.00 78.38 76 ASP A N 1
ATOM 590 C CA . ASP A 1 76 ? 8.344 -16.855 -27.667 1.00 78.38 76 ASP A CA 1
ATOM 591 C C . ASP A 1 76 ? 6.931 -17.443 -27.644 1.00 78.38 76 ASP A C 1
ATOM 593 O O . ASP A 1 76 ? 6.279 -17.541 -26.602 1.00 78.38 76 ASP A O 1
ATOM 597 N N . GLU A 1 77 ? 6.408 -17.753 -28.828 1.00 66.00 77 GLU A N 1
ATOM 598 C CA . GLU A 1 77 ? 5.164 -18.500 -28.958 1.00 66.00 77 GLU A CA 1
ATOM 599 C C . GLU A 1 77 ? 5.484 -19.991 -28.828 1.00 66.00 77 GLU A C 1
ATOM 601 O O . GLU A 1 77 ? 5.788 -20.679 -29.804 1.00 66.00 77 GLU A O 1
ATOM 606 N N . HIS A 1 78 ? 5.403 -20.524 -27.609 1.00 71.62 78 HIS A N 1
ATOM 607 C CA . HIS A 1 78 ? 5.336 -21.969 -27.431 1.00 71.62 78 HIS A CA 1
ATOM 608 C C . HIS A 1 78 ? 4.014 -22.481 -28.019 1.00 71.62 78 HIS A C 1
ATOM 610 O O . HIS A 1 78 ? 2.961 -22.456 -27.381 1.00 71.62 78 HIS A O 1
ATOM 616 N N . MET A 1 79 ? 4.083 -22.934 -29.272 1.00 61.28 79 MET A N 1
ATOM 617 C CA . MET A 1 79 ? 3.016 -23.641 -29.969 1.00 61.28 79 MET A CA 1
ATOM 618 C C . MET A 1 79 ? 2.660 -24.908 -29.179 1.00 61.28 79 MET A C 1
ATOM 620 O O . MET A 1 79 ? 3.383 -25.903 -29.218 1.00 61.28 79 MET A O 1
ATOM 624 N N . PHE A 1 80 ? 1.533 -24.884 -28.466 1.00 54.50 80 PHE A N 1
ATOM 625 C CA . PHE A 1 80 ? 0.894 -26.100 -27.970 1.00 54.50 80 PHE A CA 1
ATOM 626 C C . PHE A 1 80 ? 0.447 -26.935 -29.178 1.00 54.50 80 PHE A C 1
ATOM 628 O O . PHE A 1 80 ? -0.645 -26.747 -29.709 1.00 54.50 80 PHE A O 1
ATOM 635 N N . VAL A 1 81 ? 1.294 -27.863 -29.622 1.00 46.88 81 VAL A N 1
ATOM 636 C CA . VAL A 1 81 ? 0.860 -28.980 -30.465 1.00 46.88 81 VAL A CA 1
ATOM 637 C C . VAL A 1 81 ? 0.351 -30.062 -29.520 1.00 46.88 81 VAL A C 1
ATOM 639 O O . VAL A 1 81 ? 1.132 -30.815 -28.944 1.00 46.88 81 VAL A O 1
ATOM 642 N N . LEU A 1 82 ? -0.966 -30.107 -29.323 1.00 44.44 82 LEU A N 1
ATOM 643 C CA . LEU A 1 82 ? -1.632 -31.314 -28.840 1.00 44.44 82 LEU A CA 1
ATOM 644 C C . LEU A 1 82 ? -1.637 -32.318 -30.002 1.00 44.44 82 LEU A C 1
ATOM 646 O O . LEU A 1 82 ? -2.382 -32.136 -30.965 1.00 44.44 82 LEU A O 1
ATOM 650 N N . LEU A 1 83 ? -0.769 -33.327 -29.915 1.00 51.28 83 LEU A N 1
ATOM 651 C CA . LEU A 1 83 ? -0.890 -34.600 -30.632 1.00 51.28 83 LEU A CA 1
ATOM 652 C C . LEU A 1 83 ? -1.463 -35.646 -29.676 1.00 51.28 83 LEU A C 1
ATOM 654 O O . LEU A 1 83 ? -1.000 -35.675 -28.512 1.00 51.28 83 LEU A O 1
#